Protein AF-A0A538QDP0-F1 (afdb_monomer_lite)

Radius of gyration: 14.11 Å; chains: 1; bounding box: 33×40×40 Å

Secondary structure (DSSP, 8-state):
-----EEEEEE--SSS--EEEEEESS-SHHHHHHHHHHHHHHTTTSPEEEEE---GGG---HHHHHHHHHTTTTEEEEEPPP----

Structure (mmCIF, N/CA/C/O backbone):
data_AF-A0A538QDP0-F1
#
_entry.id   AF-A0A538QDP0-F1
#
loop_
_atom_site.group_PDB
_atom_site.id
_atom_site.type_symbol
_atom_site.label_atom_id
_atom_site.label_alt_id
_atom_site.label_comp_id
_atom_site.label_asym_id
_atom_site.label_entity_id
_atom_site.label_seq_id
_atom_site.pdbx_PDB_ins_code
_atom_site.Cartn_x
_atom_site.Cartn_y
_atom_site.Cartn_z
_atom_site.occupancy
_atom_site.B_iso_or_equiv
_atom_site.auth_seq_id
_atom_site.auth_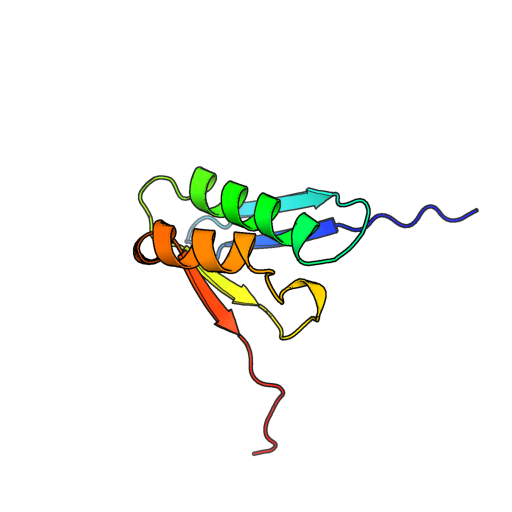comp_id
_atom_site.auth_asym_id
_atom_site.auth_atom_id
_atom_site.pdbx_PDB_model_num
ATOM 1 N N . MET A 1 1 ? 6.929 -26.292 -17.180 1.00 52.53 1 MET A N 1
ATOM 2 C CA . MET A 1 1 ? 7.437 -24.953 -16.796 1.00 52.53 1 MET A CA 1
ATOM 3 C C . MET A 1 1 ? 6.558 -24.405 -15.671 1.00 52.53 1 MET A C 1
ATOM 5 O O . MET A 1 1 ? 5.356 -24.286 -15.878 1.00 52.53 1 MET A O 1
ATOM 9 N N . ARG A 1 2 ? 7.098 -24.165 -14.465 1.00 62.00 2 ARG A N 1
ATOM 10 C CA . ARG A 1 2 ? 6.321 -23.648 -13.318 1.00 62.00 2 ARG A CA 1
ATOM 11 C C . ARG A 1 2 ? 6.038 -22.160 -13.544 1.00 62.00 2 ARG A C 1
ATOM 13 O O . ARG A 1 2 ? 6.975 -21.381 -13.661 1.00 62.00 2 ARG A O 1
ATOM 20 N N . LYS A 1 3 ? 4.764 -21.772 -13.638 1.00 75.19 3 LYS A N 1
ATOM 21 C CA . LYS A 1 3 ? 4.366 -20.359 -13.684 1.00 75.19 3 LYS A CA 1
ATOM 22 C C . LYS A 1 3 ? 4.396 -19.812 -12.257 1.00 75.19 3 LYS A C 1
ATOM 24 O O . LYS A 1 3 ? 3.648 -20.287 -11.407 1.00 75.19 3 LYS A O 1
ATOM 29 N N . THR A 1 4 ? 5.278 -18.855 -11.996 1.00 84.56 4 THR A N 1
ATOM 30 C CA . THR A 1 4 ? 5.317 -18.113 -10.729 1.00 84.56 4 THR A CA 1
ATOM 31 C C . THR A 1 4 ? 4.490 -16.844 -10.893 1.00 84.56 4 THR A C 1
ATOM 33 O O . THR A 1 4 ? 4.639 -16.142 -11.890 1.00 84.56 4 THR A O 1
ATOM 36 N N . ALA A 1 5 ? 3.610 -16.564 -9.934 1.00 87.69 5 ALA A N 1
ATOM 37 C CA . ALA A 1 5 ? 2.846 -15.325 -9.876 1.00 87.69 5 ALA A CA 1
ATOM 38 C C . ALA A 1 5 ? 3.321 -14.488 -8.686 1.00 87.69 5 ALA A C 1
ATOM 40 O O . ALA A 1 5 ? 3.539 -15.027 -7.601 1.00 87.69 5 ALA A O 1
ATOM 41 N N . HIS A 1 6 ? 3.455 -13.180 -8.889 1.00 92.94 6 HIS A N 1
ATOM 42 C CA . HIS A 1 6 ? 3.732 -12.232 -7.818 1.00 92.94 6 HIS A CA 1
ATOM 43 C C . HIS A 1 6 ? 2.404 -11.661 -7.324 1.00 92.94 6 HIS A C 1
ATOM 45 O O . HIS A 1 6 ? 1.619 -11.126 -8.111 1.00 92.94 6 HIS A O 1
ATOM 51 N N . VAL A 1 7 ? 2.137 -11.804 -6.029 1.00 94.62 7 VAL A N 1
ATOM 52 C CA . VAL A 1 7 ? 0.894 -11.352 -5.401 1.00 94.62 7 VAL A CA 1
ATOM 53 C C . VAL A 1 7 ? 1.237 -10.515 -4.184 1.00 94.62 7 VAL A C 1
ATOM 55 O O . VAL A 1 7 ? 1.890 -11.000 -3.265 1.00 94.62 7 VAL A O 1
ATOM 58 N N . PHE A 1 8 ? 0.770 -9.272 -4.166 1.00 95.44 8 PHE A N 1
ATOM 59 C CA . PHE A 1 8 ? 0.691 -8.504 -2.933 1.00 95.44 8 PHE A CA 1
ATOM 60 C C . PHE A 1 8 ? -0.561 -8.918 -2.169 1.00 95.44 8 PHE A C 1
ATOM 62 O O . PHE A 1 8 ? -1.628 -9.037 -2.772 1.00 95.44 8 PHE A O 1
ATOM 69 N N . GLY A 1 9 ? -0.439 -9.118 -0.859 1.00 94.69 9 GLY A N 1
ATOM 70 C CA . GLY A 1 9 ? -1.544 -9.469 0.028 1.00 94.69 9 GLY A CA 1
ATOM 71 C C . GLY A 1 9 ? -1.552 -8.578 1.262 1.00 94.69 9 GLY A C 1
ATOM 72 O O . GLY A 1 9 ? -0.497 -8.250 1.798 1.00 94.69 9 GLY A O 1
ATOM 73 N N . ILE A 1 10 ? -2.743 -8.170 1.692 1.00 95.19 10 ILE A N 1
ATOM 74 C CA . ILE A 1 10 ? -2.953 -7.297 2.848 1.00 95.19 10 ILE A CA 1
ATOM 75 C C . ILE A 1 10 ? -4.141 -7.823 3.632 1.00 95.19 10 ILE A C 1
ATOM 77 O O . ILE A 1 10 ? -5.182 -8.138 3.055 1.00 95.19 10 ILE A O 1
ATOM 81 N N . VAL A 1 11 ? 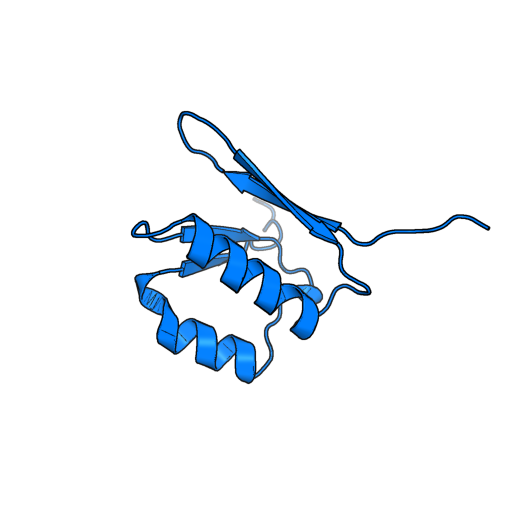-3.990 -7.865 4.950 1.00 95.56 11 VAL A N 1
ATOM 82 C CA . VAL A 1 11 ? -5.054 -8.190 5.895 1.00 95.56 11 VAL A CA 1
ATOM 83 C C . VAL A 1 11 ? -5.310 -6.991 6.802 1.00 95.56 11 VAL A C 1
ATOM 85 O O . VAL A 1 11 ? -4.371 -6.323 7.233 1.00 95.56 11 VAL A O 1
ATOM 88 N N . THR A 1 12 ? -6.578 -6.689 7.071 1.00 95.00 12 THR A N 1
ATOM 89 C CA . THR A 1 12 ? -6.951 -5.645 8.036 1.00 95.00 12 THR A CA 1
ATOM 90 C C . THR A 1 12 ? -7.096 -6.218 9.445 1.00 95.00 12 THR A C 1
ATOM 92 O O . THR A 1 12 ? -7.501 -7.365 9.612 1.00 95.00 12 THR A O 1
ATOM 95 N N . LEU A 1 13 ? -6.805 -5.401 10.462 1.00 93.31 13 LEU A N 1
ATOM 96 C CA . LEU A 1 13 ? -6.912 -5.758 11.888 1.00 93.31 13 LEU A CA 1
ATOM 97 C C . LEU A 1 13 ? -8.214 -5.250 12.540 1.00 93.31 13 LEU A C 1
ATOM 99 O O . LEU A 1 13 ? -8.280 -5.032 13.743 1.00 93.31 13 LEU A O 1
ATOM 103 N N . GLU A 1 14 ? -9.239 -4.991 11.732 1.00 89.31 14 GLU A N 1
ATOM 104 C CA . GLU A 1 14 ? -10.546 -4.510 12.195 1.00 89.31 14 GLU A CA 1
ATOM 105 C C . GLU A 1 14 ? -11.385 -5.666 12.766 1.00 89.31 14 GLU A C 1
ATOM 107 O O . GLU A 1 14 ? -11.109 -6.826 12.469 1.00 89.31 14 GLU A O 1
ATOM 112 N N . GLU A 1 15 ? -12.460 -5.362 13.509 1.00 91.81 15 GLU A N 1
ATOM 113 C CA . GLU A 1 15 ? -13.389 -6.372 14.065 1.00 91.81 15 GLU A CA 1
ATOM 114 C C . GLU A 1 15 ? -13.889 -7.381 13.019 1.00 91.81 15 GLU A C 1
ATOM 116 O O . GLU A 1 15 ? -14.131 -8.548 13.320 1.00 91.81 15 GLU A O 1
ATOM 121 N N . ARG A 1 16 ? -14.040 -6.923 11.771 1.00 91.81 16 ARG A N 1
ATOM 122 C CA . ARG A 1 16 ? -14.319 -7.764 10.607 1.00 91.81 16 ARG A CA 1
ATOM 123 C C . ARG A 1 16 ? -13.126 -7.684 9.655 1.00 91.81 16 ARG A C 1
ATOM 125 O O . ARG A 1 16 ? -13.071 -6.752 8.846 1.00 91.81 16 ARG A O 1
ATOM 132 N N . PRO A 1 17 ? -12.160 -8.613 9.751 1.00 92.94 17 PRO A N 1
ATOM 133 C CA . PRO A 1 17 ? -10.969 -8.567 8.922 1.00 92.94 17 PRO A CA 1
ATOM 134 C C . PRO A 1 17 ? -11.338 -8.751 7.452 1.00 92.94 17 PRO A C 1
ATOM 136 O O . PRO A 1 17 ? -12.250 -9.495 7.088 1.00 92.94 17 PRO A O 1
ATOM 139 N N . SER A 1 18 ? -10.601 -8.063 6.593 1.00 92.25 18 SER A N 1
ATOM 140 C CA . SER A 1 18 ? -10.742 -8.143 5.148 1.00 92.25 18 SER A CA 1
ATOM 141 C C . SER A 1 18 ? -9.390 -8.431 4.519 1.00 92.25 18 SER A C 1
ATOM 143 O O . SER A 1 18 ? -8.354 -7.973 5.006 1.00 92.25 18 SER A O 1
ATOM 145 N N . PHE A 1 19 ? -9.416 -9.200 3.434 1.00 94.81 19 PHE A N 1
ATOM 146 C CA . PHE A 1 19 ? -8.235 -9.519 2.651 1.00 94.81 19 PHE A CA 1
ATOM 147 C C . PHE A 1 19 ? -8.303 -8.817 1.295 1.00 94.81 19 PHE A C 1
ATOM 149 O O . PHE A 1 19 ? -9.276 -8.956 0.548 1.00 94.81 19 PHE A O 1
ATOM 156 N N . LEU A 1 20 ? -7.253 -8.067 0.976 1.00 94.50 20 LEU A N 1
ATOM 157 C CA . LEU A 1 20 ? -7.021 -7.486 -0.339 1.00 94.50 20 LEU A CA 1
ATOM 158 C C . LEU A 1 20 ? -5.799 -8.159 -0.950 1.00 94.50 20 LEU A C 1
ATOM 160 O O . LEU A 1 20 ? -4.765 -8.274 -0.297 1.00 94.50 20 LEU A O 1
ATOM 164 N N . HIS A 1 21 ? -5.902 -8.541 -2.218 1.00 95.44 21 HIS A N 1
ATOM 165 C CA . HIS A 1 21 ? -4.755 -8.988 -2.988 1.00 95.44 21 HIS A CA 1
ATOM 166 C C . HIS A 1 21 ? -4.716 -8.323 -4.355 1.00 95.44 21 HIS A C 1
ATOM 168 O O . HIS A 1 21 ? -5.746 -7.922 -4.900 1.00 95.44 21 HIS A O 1
ATOM 174 N N . GLN A 1 22 ? -3.514 -8.238 -4.909 1.00 96.06 22 GLN A N 1
ATOM 175 C CA . GLN A 1 22 ? -3.290 -7.743 -6.255 1.00 96.06 22 GLN A CA 1
ATOM 176 C C . GLN A 1 22 ? -2.132 -8.503 -6.896 1.00 96.06 22 GLN A C 1
ATOM 178 O O . GLN A 1 22 ? -1.039 -8.582 -6.334 1.00 96.06 22 GLN A O 1
ATOM 183 N N . PHE A 1 23 ? -2.374 -9.048 -8.087 1.00 95.25 23 PHE A N 1
ATOM 184 C CA . PHE A 1 23 ? -1.313 -9.608 -8.915 1.00 95.25 23 PHE A CA 1
ATOM 185 C C . PHE A 1 23 ? -0.456 -8.486 -9.497 1.00 95.25 23 PHE A C 1
ATOM 187 O O . PHE A 1 23 ? -0.974 -7.454 -9.930 1.00 95.25 23 PHE A O 1
ATOM 194 N N . ALA A 1 24 ? 0.849 -8.717 -9.548 1.00 94.12 24 ALA A N 1
ATOM 195 C CA . ALA A 1 24 ? 1.800 -7.830 -10.192 1.00 94.12 24 ALA A CA 1
ATOM 196 C C . ALA A 1 24 ? 2.686 -8.62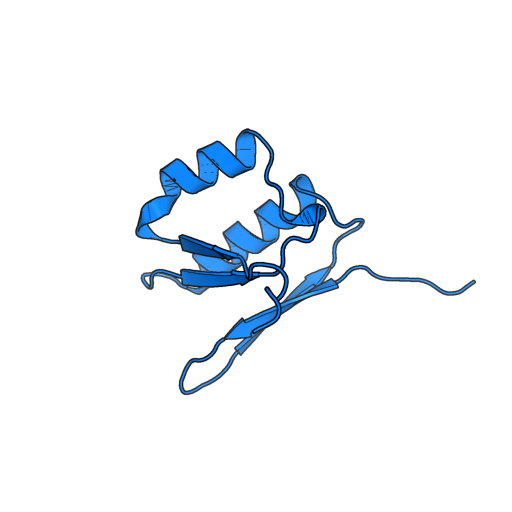8 -11.162 1.00 94.12 24 ALA A C 1
ATOM 198 O O . ALA A 1 24 ? 2.955 -9.807 -10.929 1.00 94.12 24 ALA A O 1
ATOM 199 N N . PRO A 1 25 ? 3.158 -8.021 -12.262 1.00 92.12 25 PRO A N 1
ATOM 200 C CA . PRO A 1 25 ? 4.122 -8.679 -13.140 1.00 92.12 25 PRO A CA 1
ATOM 201 C C . PRO A 1 25 ? 5.484 -8.868 -12.448 1.00 92.12 25 PRO A C 1
ATOM 203 O O . PRO A 1 25 ? 6.146 -9.882 -12.655 1.00 92.12 25 PRO A O 1
ATOM 206 N N . VAL A 1 26 ? 5.873 -7.921 -11.588 1.00 92.00 26 VAL A N 1
ATOM 207 C CA . VAL A 1 26 ? 7.116 -7.895 -10.799 1.00 92.00 26 VAL A CA 1
ATOM 208 C C . VAL A 1 26 ? 6.867 -7.200 -9.456 1.00 92.00 26 VAL A C 1
ATOM 210 O O . VAL A 1 26 ? 5.832 -6.561 -9.290 1.00 92.00 26 VAL A O 1
ATOM 213 N N . PHE A 1 27 ? 7.810 -7.282 -8.514 1.00 92.38 27 PHE A N 1
ATOM 214 C CA . PHE A 1 27 ? 7.771 -6.524 -7.259 1.00 92.38 27 PHE A CA 1
ATOM 215 C C . PHE A 1 27 ? 8.768 -5.361 -7.277 1.00 92.38 27 PHE A C 1
ATOM 217 O O . PHE A 1 27 ? 9.970 -5.549 -7.109 1.00 92.38 27 PHE A O 1
ATOM 224 N N . ASN A 1 28 ? 8.261 -4.144 -7.457 1.00 92.38 28 ASN A N 1
ATOM 225 C CA . ASN A 1 28 ? 9.028 -2.897 -7.402 1.00 92.38 28 ASN A CA 1
ATOM 226 C C . ASN A 1 28 ? 8.142 -1.694 -7.016 1.00 92.38 28 ASN A C 1
ATOM 228 O O . ASN A 1 28 ? 6.917 -1.827 -6.927 1.00 92.38 28 ASN A O 1
ATOM 232 N N . ALA A 1 29 ? 8.758 -0.516 -6.880 1.00 88.75 29 ALA A N 1
ATOM 233 C CA . ALA A 1 29 ? 8.094 0.754 -6.572 1.00 88.75 29 ALA A CA 1
ATOM 234 C C . ALA A 1 29 ? 6.852 1.030 -7.443 1.00 88.75 29 ALA A C 1
ATOM 236 O O . ALA A 1 29 ? 5.776 1.353 -6.931 1.00 88.75 29 ALA A O 1
ATOM 237 N N . GLY A 1 30 ? 6.988 0.846 -8.761 1.00 90.69 30 GLY A N 1
ATOM 238 C CA . GLY A 1 30 ? 5.937 1.119 -9.742 1.00 90.69 30 GLY A CA 1
ATOM 239 C C . GLY A 1 30 ? 4.736 0.180 -9.627 1.00 90.69 30 GLY A C 1
ATOM 240 O O . GLY A 1 30 ? 3.607 0.589 -9.879 1.00 90.69 30 GLY A O 1
ATOM 241 N N . THR A 1 31 ? 4.954 -1.064 -9.195 1.00 93.69 31 THR A N 1
ATOM 242 C CA . THR A 1 31 ? 3.876 -2.035 -8.922 1.00 93.69 31 THR A CA 1
ATOM 243 C C . THR A 1 31 ? 3.303 -1.934 -7.508 1.00 93.69 31 THR A C 1
ATOM 245 O O . THR A 1 31 ? 2.168 -2.349 -7.283 1.00 93.69 31 THR A O 1
ATOM 248 N N . PHE A 1 32 ? 4.042 -1.337 -6.571 1.00 94.50 32 PHE A N 1
ATOM 249 C CA . PHE A 1 32 ? 3.596 -1.130 -5.195 1.00 94.50 32 PHE A CA 1
ATOM 250 C C . PHE A 1 32 ? 2.639 0.065 -5.066 1.00 94.50 32 PHE A C 1
ATOM 252 O O . PHE A 1 32 ? 1.619 -0.023 -4.385 1.00 94.50 32 PHE A O 1
ATOM 259 N N . LEU A 1 33 ? 2.899 1.173 -5.767 1.00 94.81 33 LEU A N 1
ATOM 260 C CA . LEU A 1 33 ? 2.048 2.367 -5.700 1.00 94.81 33 LEU A CA 1
ATOM 261 C C . LEU A 1 33 ? 0.566 2.119 -6.084 1.00 94.81 33 LEU A C 1
ATOM 263 O O . LEU A 1 33 ? -0.313 2.632 -5.387 1.00 94.81 33 LEU A O 1
ATOM 267 N N . PRO A 1 34 ? 0.232 1.345 -7.137 1.00 95.19 34 PRO A N 1
ATOM 268 C CA . PRO A 1 34 ? -1.153 0.984 -7.444 1.00 95.19 34 PRO A CA 1
ATOM 269 C C . PRO A 1 34 ? -1.871 0.269 -6.295 1.00 95.19 34 PRO A C 1
ATOM 271 O O . PRO A 1 34 ? -3.022 0.600 -6.010 1.00 95.19 34 PRO A O 1
ATOM 274 N N . LEU A 1 35 ? -1.185 -0.644 -5.600 1.00 95.31 35 LEU A N 1
ATOM 275 C CA . LEU A 1 35 ? -1.728 -1.313 -4.419 1.00 95.31 35 LEU A CA 1
ATOM 276 C C . LEU A 1 35 ? -2.053 -0.289 -3.326 1.00 95.31 35 LEU A C 1
ATOM 278 O O . LEU A 1 35 ? -3.160 -0.288 -2.797 1.00 95.31 35 LEU A O 1
ATOM 282 N N . LEU A 1 36 ? -1.129 0.632 -3.033 1.00 95.69 36 LEU A N 1
ATOM 283 C CA . LEU A 1 36 ? -1.343 1.684 -2.031 1.00 95.69 36 LEU A CA 1
ATOM 284 C C . LEU A 1 36 ? -2.570 2.549 -2.343 1.00 95.69 36 LEU A C 1
ATOM 286 O O . LEU A 1 36 ? -3.394 2.817 -1.464 1.00 95.69 36 LEU A O 1
ATOM 290 N N . LYS A 1 37 ? -2.727 2.943 -3.611 1.00 95.94 37 LYS A N 1
ATOM 291 C CA . LYS A 1 37 ? -3.894 3.699 -4.083 1.00 95.94 37 LYS A CA 1
ATOM 292 C C . LYS A 1 37 ? -5.191 2.914 -3.893 1.00 95.94 37 LYS A C 1
ATOM 294 O O . LYS A 1 37 ? -6.186 3.489 -3.454 1.00 95.94 37 LYS A O 1
ATOM 299 N N . GLU A 1 38 ? -5.181 1.614 -4.177 1.00 96.25 38 GLU A N 1
ATOM 300 C CA . GLU A 1 38 ? -6.345 0.745 -3.998 1.00 96.25 38 GLU A CA 1
ATOM 301 C C . GLU A 1 38 ? -6.733 0.594 -2.519 1.00 96.25 38 GLU A C 1
ATOM 303 O O . GLU A 1 38 ? -7.918 0.702 -2.188 1.00 96.25 38 GLU A O 1
ATOM 308 N N . ILE A 1 39 ? -5.760 0.430 -1.613 1.00 95.31 39 ILE A N 1
ATOM 309 C CA . ILE A 1 39 ? -6.014 0.395 -0.162 1.00 95.31 39 ILE A CA 1
ATOM 310 C C . ILE A 1 39 ? -6.703 1.689 0.282 1.00 95.31 39 ILE A C 1
ATOM 312 O O . ILE A 1 39 ? -7.764 1.651 0.906 1.00 95.31 39 ILE A O 1
ATOM 316 N N . VAL A 1 40 ? -6.129 2.841 -0.075 1.00 95.75 40 VAL A N 1
ATOM 317 C CA . VAL A 1 40 ? -6.660 4.161 0.296 1.00 95.75 40 VAL A CA 1
ATOM 318 C C . VAL A 1 40 ? -8.063 4.375 -0.275 1.00 95.75 40 VAL A C 1
ATOM 320 O O . VAL A 1 40 ? -8.947 4.901 0.406 1.00 95.75 40 VAL A O 1
ATOM 323 N N . ARG A 1 41 ? -8.309 3.928 -1.510 1.00 94.88 41 ARG A N 1
ATOM 324 C CA . ARG A 1 41 ? -9.636 3.978 -2.133 1.00 94.88 41 ARG A CA 1
ATOM 325 C C . ARG A 1 41 ? -10.657 3.146 -1.349 1.00 94.88 41 ARG A C 1
ATOM 327 O O . ARG A 1 41 ? -11.763 3.628 -1.100 1.00 94.88 41 ARG A O 1
ATOM 334 N N . ARG A 1 42 ? -10.299 1.929 -0.925 1.00 93.38 42 ARG A N 1
ATOM 335 C CA . ARG A 1 42 ? -11.179 1.035 -0.145 1.00 93.38 42 ARG A CA 1
ATOM 336 C C . ARG A 1 42 ? -11.417 1.508 1.282 1.00 93.38 42 ARG A C 1
ATOM 338 O O . ARG A 1 42 ? -12.521 1.335 1.792 1.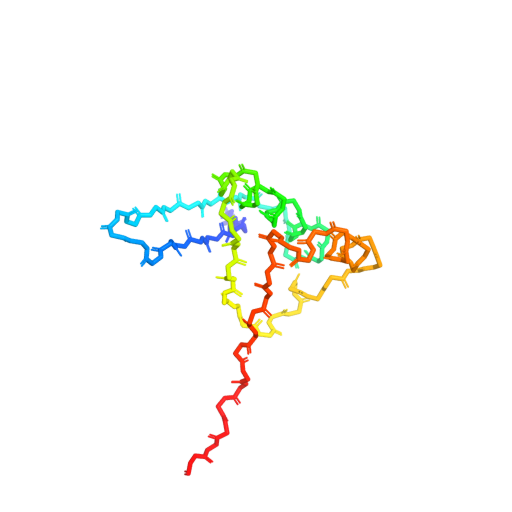00 93.38 42 ARG A O 1
ATOM 345 N N . ALA A 1 43 ? -10.430 2.150 1.898 1.00 92.56 43 ALA A N 1
ATOM 346 C CA . ALA A 1 43 ? -10.556 2.715 3.239 1.00 92.56 43 ALA A CA 1
ATOM 347 C C . ALA A 1 43 ? -11.548 3.893 3.315 1.00 92.56 43 ALA A C 1
ATOM 349 O O . ALA A 1 43 ? -11.955 4.292 4.410 1.00 92.56 43 ALA A O 1
ATOM 350 N N . ARG A 1 44 ? -11.996 4.419 2.162 1.00 88.94 44 ARG A N 1
ATOM 351 C CA . ARG A 1 44 ? -12.945 5.535 2.039 1.00 88.94 44 ARG A CA 1
ATOM 352 C C . ARG A 1 44 ? -12.455 6.759 2.826 1.00 88.94 44 ARG A C 1
ATOM 354 O O . ARG A 1 44 ? -11.535 7.436 2.371 1.00 88.94 44 ARG A O 1
ATOM 361 N N . ARG A 1 45 ? -13.080 7.038 3.978 1.00 89.75 45 ARG A N 1
ATOM 362 C CA . ARG A 1 45 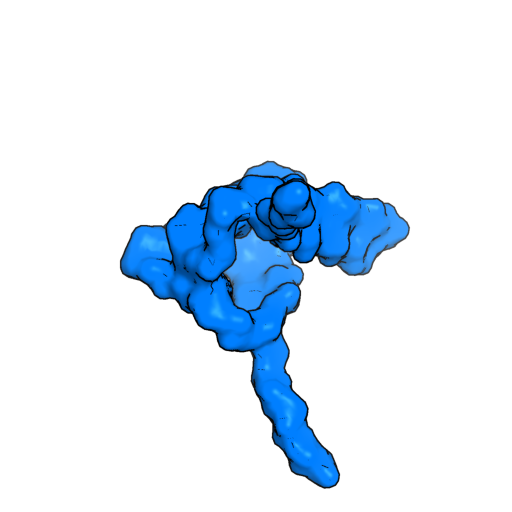? -12.809 8.187 4.862 1.00 89.75 45 ARG A CA 1
ATOM 363 C C . ARG A 1 45 ? -11.897 7.853 6.047 1.00 89.75 45 ARG A C 1
ATOM 365 O O . ARG A 1 45 ? -11.602 8.741 6.835 1.00 89.75 45 ARG A O 1
ATOM 372 N N . ARG A 1 46 ? -11.484 6.594 6.207 1.00 92.75 46 ARG A N 1
ATOM 373 C CA . ARG A 1 46 ? -10.600 6.178 7.302 1.00 92.75 46 ARG A CA 1
ATOM 374 C C . ARG A 1 46 ? -9.144 6.362 6.890 1.00 92.75 46 ARG A C 1
ATOM 376 O O . ARG A 1 46 ? -8.782 6.006 5.768 1.00 92.75 46 ARG A O 1
ATOM 383 N N . LYS A 1 47 ? -8.323 6.886 7.803 1.00 96.56 47 LYS A N 1
ATOM 384 C CA . LYS A 1 47 ? -6.868 6.895 7.634 1.00 96.56 47 LYS A CA 1
ATOM 385 C C . LYS A 1 47 ? -6.345 5.462 7.749 1.00 96.56 47 LYS A C 1
ATOM 387 O O . LYS A 1 47 ? -6.768 4.711 8.623 1.00 96.56 47 LYS A O 1
ATOM 392 N N . VAL A 1 48 ? -5.449 5.091 6.845 1.00 96.44 48 VAL A N 1
ATOM 393 C CA . VAL A 1 48 ? -4.811 3.776 6.788 1.00 96.44 48 VAL A CA 1
ATOM 394 C C . VAL A 1 48 ? -3.467 3.844 7.495 1.00 96.44 48 VAL A C 1
ATOM 396 O O . VAL A 1 48 ? -2.624 4.667 7.149 1.00 96.44 48 VAL A O 1
ATOM 399 N N . PHE A 1 49 ? -3.245 2.930 8.428 1.00 96.19 49 PHE A N 1
ATOM 400 C CA . PHE A 1 49 ? -1.942 2.688 9.033 1.00 96.19 49 PHE A CA 1
ATOM 401 C C . PHE A 1 49 ? -1.435 1.345 8.515 1.00 96.19 49 PHE A C 1
ATOM 403 O O . PHE A 1 49 ? -1.951 0.296 8.899 1.00 96.19 49 PHE A O 1
ATOM 410 N N . LEU A 1 50 ? -0.495 1.376 7.571 1.00 95.44 50 LEU A N 1
ATOM 411 C CA . LEU A 1 50 ? -0.016 0.177 6.890 1.00 95.44 50 LEU A CA 1
ATOM 412 C C . LEU A 1 50 ? 1.334 -0.247 7.464 1.00 95.44 50 LEU A C 1
ATOM 414 O O . LEU A 1 50 ? 2.297 0.514 7.407 1.00 95.44 50 LEU A O 1
ATOM 418 N N . ILE A 1 51 ? 1.402 -1.471 7.982 1.00 94.44 51 ILE A N 1
ATOM 419 C CA . ILE A 1 51 ? 2.631 -2.067 8.510 1.00 94.44 51 ILE A CA 1
ATOM 420 C C . ILE A 1 51 ? 3.270 -2.918 7.412 1.00 94.44 51 ILE A C 1
ATOM 422 O O . ILE A 1 51 ? 2.606 -3.783 6.841 1.00 94.44 51 ILE A O 1
ATOM 426 N N . ILE A 1 52 ? 4.546 -2.673 7.115 1.00 92.94 52 ILE A N 1
ATOM 427 C CA . ILE A 1 52 ? 5.312 -3.381 6.078 1.00 92.94 52 ILE A CA 1
ATOM 428 C C . ILE A 1 52 ? 6.734 -3.699 6.553 1.00 92.94 52 ILE A C 1
ATOM 430 O O . ILE A 1 52 ? 7.258 -3.066 7.472 1.00 92.94 52 ILE A O 1
ATOM 434 N N . ASP A 1 53 ? 7.381 -4.662 5.899 1.00 89.75 53 ASP A N 1
ATOM 435 C CA . ASP A 1 53 ? 8.819 -4.893 6.047 1.00 89.75 53 ASP A CA 1
ATOM 436 C C . ASP A 1 53 ? 9.653 -3.848 5.267 1.00 89.75 53 ASP A C 1
ATOM 438 O O . ASP A 1 53 ? 9.129 -2.948 4.601 1.00 89.75 53 ASP A O 1
ATOM 442 N N . ASN A 1 54 ? 10.982 -3.981 5.321 1.00 88.25 54 ASN A N 1
ATOM 443 C CA . ASN A 1 54 ? 11.911 -3.157 4.539 1.00 88.25 54 ASN A CA 1
ATOM 444 C C . ASN A 1 54 ? 12.262 -3.761 3.170 1.00 88.25 54 ASN A C 1
ATOM 446 O O . ASN A 1 54 ? 13.345 -3.498 2.645 1.00 88.25 54 ASN A O 1
ATOM 450 N N . GLY A 1 55 ? 11.374 -4.571 2.590 1.00 87.69 55 GLY A N 1
ATOM 451 C CA . GLY A 1 55 ? 11.558 -5.147 1.265 1.00 87.69 55 GLY A CA 1
ATOM 452 C C . GLY A 1 55 ? 11.865 -4.067 0.214 1.00 87.69 55 GLY A C 1
ATOM 453 O O . GLY A 1 55 ? 11.205 -3.023 0.206 1.00 87.69 55 GLY A O 1
ATOM 454 N N . PRO A 1 56 ? 12.828 -4.282 -0.707 1.00 87.62 56 PRO A N 1
ATOM 455 C CA . PRO A 1 56 ? 13.219 -3.266 -1.688 1.00 87.62 56 PRO A CA 1
ATOM 456 C C . PRO A 1 56 ? 12.065 -2.756 -2.560 1.00 87.62 56 PRO A C 1
ATOM 458 O O . PRO A 1 56 ? 12.061 -1.596 -2.963 1.00 87.62 56 PRO A O 1
ATOM 461 N N . CYS A 1 57 ? 11.058 -3.594 -2.825 1.00 88.44 57 CYS A N 1
ATOM 462 C CA . CYS A 1 57 ? 9.877 -3.211 -3.599 1.00 88.44 57 CYS A CA 1
ATOM 463 C C . CYS A 1 57 ? 9.006 -2.151 -2.911 1.00 88.44 57 CYS A C 1
ATOM 465 O O . CYS A 1 57 ? 8.267 -1.443 -3.592 1.00 88.44 57 CYS A O 1
ATOM 467 N N . HIS A 1 58 ? 9.119 -2.008 -1.590 1.00 88.81 58 HIS A N 1
ATOM 468 C CA . HIS A 1 58 ? 8.412 -0.993 -0.819 1.00 88.81 58 HIS A CA 1
ATOM 469 C C . HIS A 1 58 ? 9.087 0.381 -0.880 1.00 88.81 58 HIS A C 1
ATOM 471 O O . HIS A 1 58 ? 8.530 1.357 -0.374 1.00 88.81 58 HIS A O 1
ATOM 477 N N . ASN A 1 59 ? 10.287 0.494 -1.452 1.00 88.44 59 ASN A N 1
ATOM 478 C CA . ASN A 1 59 ? 10.933 1.786 -1.658 1.00 88.44 59 ASN A CA 1
ATOM 479 C C . ASN A 1 59 ? 10.229 2.499 -2.808 1.00 88.44 59 ASN A C 1
ATOM 481 O O . ASN A 1 59 ? 10.331 2.078 -3.955 1.00 88.44 59 ASN A O 1
ATOM 485 N N . VAL A 1 60 ? 9.478 3.552 -2.495 1.00 86.50 60 VAL A N 1
ATOM 486 C CA . VAL A 1 60 ? 8.786 4.334 -3.518 1.00 86.50 60 VAL A CA 1
ATOM 487 C C . VAL A 1 60 ? 9.749 5.237 -4.278 1.00 86.50 60 VAL A C 1
ATOM 489 O O . VAL A 1 60 ? 10.697 5.776 -3.711 1.00 86.50 60 VAL A O 1
ATOM 492 N N . ASP A 1 61 ? 9.468 5.415 -5.564 1.00 89.88 61 ASP A N 1
ATOM 493 C CA . ASP A 1 61 ? 10.131 6.398 -6.412 1.00 89.88 61 ASP A CA 1
ATOM 494 C C . ASP A 1 61 ? 9.613 7.822 -6.128 1.00 89.88 61 ASP A C 1
ATOM 496 O O . ASP A 1 61 ? 8.813 8.066 -5.217 1.00 89.88 61 ASP A O 1
ATOM 500 N N . GLU A 1 62 ? 10.058 8.797 -6.918 1.00 92.50 62 GLU A N 1
ATOM 501 C CA . GLU A 1 62 ? 9.630 10.188 -6.777 1.00 92.50 62 GLU A CA 1
ATOM 502 C C . GLU A 1 62 ? 8.112 10.378 -6.946 1.00 92.50 62 GLU A C 1
ATOM 504 O O . GLU A 1 62 ? 7.507 11.209 -6.262 1.00 92.50 62 GLU A O 1
ATOM 509 N N . ALA A 1 63 ? 7.471 9.611 -7.832 1.00 90.00 63 ALA A N 1
ATOM 510 C CA . ALA A 1 63 ? 6.026 9.673 -8.019 1.00 90.00 63 ALA A CA 1
ATOM 511 C C . ALA A 1 63 ? 5.288 9.151 -6.780 1.00 90.00 63 ALA A C 1
ATOM 513 O O . ALA A 1 63 ? 4.352 9.797 -6.305 1.00 90.00 63 ALA A O 1
ATOM 514 N N . GLY A 1 64 ? 5.739 8.034 -6.208 1.00 92.06 64 GLY A N 1
ATOM 515 C CA . GLY A 1 64 ? 5.186 7.516 -4.962 1.00 92.06 64 GLY A CA 1
ATOM 516 C C . GLY A 1 64 ? 5.450 8.438 -3.769 1.00 92.06 64 GLY A C 1
ATOM 517 O O . GLY A 1 64 ? 4.553 8.638 -2.952 1.00 92.06 64 GLY A O 1
ATOM 518 N N . ARG A 1 65 ? 6.625 9.079 -3.694 1.00 92.62 65 ARG A N 1
ATOM 519 C CA . ARG A 1 65 ? 6.929 10.065 -2.643 1.00 92.62 65 ARG A CA 1
ATOM 520 C C . ARG A 1 65 ? 5.995 11.274 -2.708 1.00 92.62 65 ARG A C 1
ATOM 522 O O . ARG A 1 65 ? 5.452 11.664 -1.678 1.00 92.62 65 ARG A O 1
ATOM 529 N N . ARG A 1 66 ? 5.774 11.842 -3.901 1.00 95.25 66 ARG A N 1
ATOM 530 C CA . ARG A 1 66 ? 4.805 12.937 -4.100 1.00 95.25 66 ARG A CA 1
ATOM 531 C C . ARG A 1 66 ? 3.397 12.512 -3.700 1.00 95.25 66 ARG A C 1
ATOM 533 O O . ARG A 1 66 ? 2.750 13.204 -2.920 1.00 95.25 66 ARG A O 1
ATOM 540 N N . TRP A 1 67 ? 2.978 11.327 -4.140 1.00 95.56 67 TRP A N 1
ATOM 541 C CA . TRP A 1 67 ? 1.674 10.780 -3.783 1.00 95.56 67 TRP A CA 1
ATOM 542 C C . TRP A 1 67 ? 1.491 10.636 -2.264 1.00 95.56 67 TRP A C 1
ATOM 544 O O . TRP A 1 67 ? 0.423 10.968 -1.753 1.00 95.56 67 TRP A O 1
ATOM 554 N N . PHE A 1 68 ? 2.520 10.208 -1.524 1.00 94.25 68 PHE A N 1
ATOM 555 C CA . PHE A 1 68 ? 2.461 10.150 -0.060 1.00 94.25 68 PHE A CA 1
ATOM 556 C C . PHE A 1 68 ? 2.280 11.519 0.587 1.00 94.25 68 PHE A C 1
ATOM 558 O O . PHE A 1 68 ? 1.479 11.640 1.508 1.00 94.25 68 PHE A O 1
ATOM 565 N N . VAL A 1 69 ? 2.984 12.547 0.107 1.00 95.06 69 VAL A N 1
ATOM 566 C CA . VAL A 1 69 ? 2.835 13.914 0.630 1.00 95.06 69 VAL A CA 1
ATOM 567 C C . VAL A 1 69 ? 1.401 14.409 0.435 1.00 95.06 69 VAL A C 1
ATOM 569 O O . VAL A 1 69 ? 0.789 14.902 1.380 1.00 95.06 69 VAL A O 1
ATOM 572 N N . GLU A 1 70 ? 0.840 14.205 -0.757 1.00 96.81 70 GLU A N 1
ATOM 573 C CA . GLU A 1 70 ? -0.538 14.585 -1.098 1.00 96.81 70 GLU A CA 1
ATOM 574 C C . GLU A 1 70 ? -1.599 13.789 -0.319 1.00 96.81 70 GLU A C 1
ATOM 576 O O . GLU A 1 70 ? -2.724 14.251 -0.149 1.00 96.81 70 GLU A O 1
ATOM 581 N N . ASN A 1 71 ? -1.261 12.586 0.158 1.00 96.50 71 ASN A N 1
ATOM 582 C CA . ASN A 1 71 ? -2.189 11.668 0.825 1.00 96.50 71 ASN A CA 1
ATOM 583 C C . ASN A 1 71 ? -1.823 11.403 2.294 1.00 96.50 71 ASN A C 1
ATOM 585 O O . ASN A 1 71 ? -2.316 10.435 2.876 1.00 96.50 71 ASN A O 1
ATOM 589 N N . ARG A 1 72 ? -1.008 12.262 2.920 1.00 95.12 72 ARG A N 1
ATOM 590 C CA . ARG A 1 72 ? -0.513 12.087 4.301 1.00 95.12 72 ARG A CA 1
ATOM 591 C C . ARG A 1 72 ? -1.624 11.950 5.351 1.00 95.12 72 ARG A C 1
ATOM 593 O O . ARG A 1 72 ? -1.462 11.260 6.356 1.00 95.12 72 ARG A O 1
ATOM 600 N N . ASP A 1 73 ? -2.778 12.564 5.093 1.00 96.44 73 ASP A N 1
ATOM 601 C CA . ASP A 1 73 ? -3.949 12.504 5.977 1.00 96.44 73 ASP A CA 1
ATOM 602 C C . ASP A 1 73 ? -4.772 11.221 5.763 1.00 96.44 73 ASP A C 1
ATOM 604 O O . ASP A 1 73 ? -5.670 10.904 6.541 1.00 96.44 73 ASP A O 1
ATOM 608 N N . ARG A 1 74 ? -4.458 10.449 4.715 1.00 97.56 74 ARG A N 1
ATOM 609 C CA . ARG A 1 74 ? -5.178 9.233 4.315 1.00 97.56 74 ARG A CA 1
ATOM 610 C C . ARG A 1 74 ? -4.386 7.956 4.539 1.00 97.56 74 ARG A C 1
ATOM 612 O O . ARG A 1 74 ? -5.005 6.914 4.736 1.00 97.56 74 ARG A O 1
ATOM 619 N N . ILE A 1 75 ? -3.057 8.009 4.497 1.00 96.75 75 ILE A N 1
ATOM 620 C CA . ILE A 1 75 ? -2.204 6.839 4.704 1.00 96.75 75 ILE A CA 1
ATOM 621 C C . ILE A 1 75 ? -0.891 7.199 5.389 1.00 96.75 75 ILE A C 1
ATOM 623 O O . ILE A 1 75 ? -0.291 8.236 5.120 1.00 96.75 75 ILE A O 1
ATOM 627 N N . GLU A 1 76 ? -0.432 6.291 6.238 1.00 95.75 76 GLU A N 1
ATOM 628 C CA . GLU A 1 76 ? 0.864 6.336 6.897 1.00 95.75 76 GLU A CA 1
ATOM 629 C C . GLU A 1 76 ? 1.494 4.938 6.882 1.00 95.75 76 GLU A C 1
ATOM 631 O O . GLU A 1 76 ? 0.805 3.937 7.103 1.00 95.75 76 GLU A O 1
ATOM 636 N N . LEU A 1 77 ? 2.790 4.867 6.563 1.00 93.69 77 LEU A N 1
ATOM 637 C CA . LEU A 1 77 ? 3.539 3.613 6.506 1.00 93.69 77 LEU A CA 1
ATOM 638 C C . LEU A 1 77 ? 4.377 3.436 7.771 1.00 93.69 77 LEU A C 1
ATOM 640 O O . LEU A 1 77 ? 5.267 4.241 8.039 1.00 93.69 77 LEU A O 1
ATOM 644 N N . PHE A 1 78 ? 4.173 2.326 8.470 1.00 92.88 78 PHE A N 1
ATOM 645 C CA . PHE A 1 78 ? 5.040 1.874 9.549 1.00 92.88 78 PHE A CA 1
ATOM 646 C C . PHE A 1 78 ? 5.931 0.748 9.046 1.00 92.88 78 PHE A C 1
ATOM 648 O O . PHE A 1 78 ? 5.462 -0.322 8.658 1.00 92.88 78 PHE A O 1
ATOM 655 N N . ARG A 1 79 ? 7.239 0.995 9.040 1.00 89.44 79 ARG A N 1
ATOM 656 C CA . ARG A 1 79 ? 8.228 -0.005 8.645 1.00 89.44 79 ARG A CA 1
ATOM 657 C C . ARG A 1 79 ? 8.726 -0.740 9.871 1.00 89.44 79 ARG A C 1
ATOM 659 O O . ARG A 1 79 ? 9.178 -0.116 10.828 1.00 89.44 79 ARG A O 1
ATOM 666 N N . PHE A 1 80 ? 8.675 -2.064 9.829 1.00 81.75 80 PHE A N 1
ATOM 667 C CA . PHE A 1 80 ? 9.305 -2.868 10.861 1.00 81.75 80 PHE A CA 1
ATOM 668 C C . PHE A 1 80 ? 10.825 -2.735 10.730 1.00 81.75 80 PHE A C 1
ATOM 670 O O . PHE A 1 80 ? 11.389 -3.043 9.681 1.00 81.75 80 PHE A O 1
ATOM 677 N N . HIS A 1 81 ? 11.507 -2.251 11.768 1.00 65.75 81 HIS A N 1
ATOM 678 C CA . HIS A 1 81 ? 12.967 -2.317 11.808 1.00 65.75 81 HIS A CA 1
ATOM 679 C C . HIS A 1 81 ? 13.394 -3.788 11.911 1.00 65.75 81 HIS A C 1
ATOM 681 O O . HIS A 1 81 ? 12.754 -4.533 12.653 1.00 65.75 81 HIS A O 1
ATOM 687 N N . PRO A 1 82 ? 14.460 -4.232 11.217 1.00 59.25 82 PRO A N 1
ATOM 688 C CA . PRO A 1 82 ? 15.008 -5.562 11.452 1.00 59.25 82 PR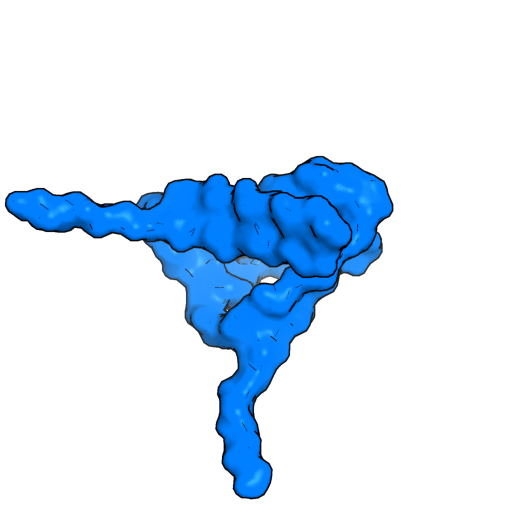O A CA 1
ATOM 689 C C . PRO A 1 82 ? 15.311 -5.689 12.945 1.00 59.25 82 PRO A C 1
ATOM 691 O O . PRO A 1 82 ? 15.808 -4.729 13.540 1.00 59.25 82 PRO A O 1
ATOM 694 N N . ILE A 1 83 ? 14.960 -6.830 13.539 1.00 59.06 83 ILE A N 1
ATOM 695 C CA . ILE A 1 83 ? 15.122 -7.106 14.971 1.00 59.06 83 ILE A CA 1
ATOM 696 C C . ILE A 1 83 ? 16.502 -6.609 15.426 1.00 59.06 83 ILE A C 1
ATOM 698 O O . ILE A 1 83 ? 17.529 -7.113 14.971 1.00 59.06 83 ILE A O 1
ATOM 702 N N . ARG A 1 84 ? 16.527 -5.607 16.313 1.00 52.34 84 ARG A N 1
ATOM 703 C CA . ARG A 1 84 ? 17.699 -5.366 17.159 1.00 52.34 84 ARG A CA 1
ATOM 704 C C . ARG A 1 84 ? 17.696 -6.486 18.199 1.00 52.34 84 ARG A C 1
ATOM 706 O O . ARG A 1 84 ? 16.648 -6.662 18.823 1.00 52.34 84 ARG A O 1
ATOM 713 N N . PRO A 1 85 ? 18.783 -7.257 18.365 1.00 51.91 85 PRO A N 1
ATOM 714 C CA . PRO A 1 85 ? 18.845 -8.219 19.454 1.00 51.91 85 PRO A CA 1
ATOM 715 C C . PRO A 1 85 ? 18.668 -7.455 20.771 1.00 51.91 85 PRO A C 1
ATOM 717 O O . PRO A 1 85 ? 19.322 -6.431 20.983 1.00 51.91 85 PRO A O 1
ATOM 720 N N . SER A 1 86 ? 17.709 -7.906 21.579 1.00 61.66 86 SER A N 1
ATOM 721 C CA . SER A 1 86 ? 17.576 -7.542 22.993 1.00 61.66 86 SER A CA 1
ATOM 722 C C . SER A 1 86 ? 18.727 -8.118 23.799 1.00 61.66 86 SER A C 1
ATOM 724 O O . SER A 1 86 ? 19.061 -9.292 23.511 1.00 61.66 86 SER A O 1
#

pLDDT: mean 89.5, std 10.78, range [51.91, 97.56]

Sequence (86 aa):
MRKTAHVFGIVTLEERPSFLHQFAPVFNAGTFLPLLKEIVRRARRRKVFLIIDNGPCHNVDEAGRRWFVENRDRIELFRFHPIRPS

Foldseek 3Di:
DDDDWDKDWDWDPDPDIDIDMDTDPDQAQVRVLVVVVVVLVVCPQDAEEAEDEPPRSPDHDPVSVVVCVVCVVRYDYDYDDDDDDD